Protein AF-A0A7V9G7G8-F1 (afdb_monomer_lite)

Sequence (79 aa):
MRVTVTTEFRYLATADGAVWSPSSLAYPFWSRYLAVFDQVRVVARVQSATRVPATYLRCDGDRVSFAPLPPYQGPFQYL

Structure (mmCIF, N/CA/C/O backbone):
data_AF-A0A7V9G7G8-F1
#
_entry.id   AF-A0A7V9G7G8-F1
#
loop_
_atom_site.group_PDB
_atom_site.id
_atom_site.type_symbol
_atom_site.label_atom_id
_atom_site.label_alt_id
_atom_site.label_comp_id
_atom_site.label_asym_id
_atom_site.label_entity_id
_atom_site.label_seq_id
_atom_site.pdbx_PDB_ins_code
_atom_site.Cartn_x
_atom_site.Cartn_y
_atom_site.Cartn_z
_atom_site.occupancy
_atom_site.B_iso_or_equiv
_atom_site.auth_seq_id
_atom_site.auth_comp_id
_atom_site.auth_asym_id
_atom_site.auth_atom_id
_atom_site.pdbx_PDB_model_num
ATOM 1 N N . MET A 1 1 ? -12.409 -2.364 14.484 1.00 94.31 1 MET A N 1
ATOM 2 C CA . MET A 1 1 ? -12.996 -2.277 13.132 1.00 94.31 1 MET A CA 1
ATOM 3 C C . MET A 1 1 ? -11.928 -1.978 12.077 1.00 94.31 1 MET A C 1
ATOM 5 O O . MET A 1 1 ? -11.096 -1.108 12.297 1.00 94.31 1 MET A O 1
ATOM 9 N N . ARG A 1 2 ? -11.961 -2.674 10.928 1.00 98.12 2 ARG A N 1
ATOM 10 C CA . ARG A 1 2 ? -11.058 -2.453 9.777 1.00 98.12 2 ARG A CA 1
ATOM 11 C C . ARG A 1 2 ? -11.799 -1.763 8.630 1.00 98.12 2 ARG A C 1
ATOM 13 O O . ARG A 1 2 ? -12.837 -2.270 8.213 1.00 98.12 2 ARG A O 1
ATOM 20 N N . VAL A 1 3 ? -11.233 -0.691 8.074 1.00 98.56 3 VAL A N 1
ATOM 21 C CA . VAL A 1 3 ? -11.738 -0.051 6.845 1.00 98.56 3 VAL A CA 1
ATOM 22 C C . VAL A 1 3 ? -11.015 -0.585 5.612 1.00 98.56 3 VAL A C 1
ATOM 24 O O . VAL A 1 3 ? -9.812 -0.845 5.652 1.00 98.56 3 VAL A O 1
ATOM 27 N N . THR A 1 4 ? -11.752 -0.753 4.513 1.00 98.62 4 THR A N 1
ATOM 28 C CA . THR A 1 4 ? -11.176 -1.052 3.196 1.00 98.62 4 THR A CA 1
ATOM 29 C C . THR A 1 4 ? -11.384 0.146 2.285 1.00 98.62 4 THR A C 1
ATOM 31 O O . THR A 1 4 ? -12.518 0.583 2.112 1.00 98.62 4 THR A O 1
ATOM 34 N N . VAL A 1 5 ? -10.301 0.675 1.719 1.00 98.25 5 VAL A N 1
ATOM 35 C CA . VAL A 1 5 ? -10.336 1.811 0.791 1.00 98.25 5 VAL A CA 1
ATOM 36 C C . VAL A 1 5 ? -9.844 1.343 -0.570 1.00 98.25 5 VAL A C 1
ATOM 38 O O . VAL A 1 5 ? -8.739 0.818 -0.681 1.00 98.25 5 VAL A O 1
ATOM 41 N N . THR A 1 6 ? -10.657 1.523 -1.606 1.00 98.12 6 THR A N 1
ATOM 42 C CA . THR A 1 6 ? -10.303 1.206 -2.995 1.00 98.12 6 THR A CA 1
ATOM 43 C C . THR A 1 6 ? -9.811 2.463 -3.704 1.00 98.12 6 THR A C 1
ATOM 45 O O . THR A 1 6 ? -10.458 3.507 -3.613 1.00 98.12 6 THR A O 1
ATOM 48 N N . THR A 1 7 ? -8.696 2.385 -4.426 1.00 95.62 7 THR A N 1
ATOM 49 C CA . THR A 1 7 ? -8.179 3.506 -5.224 1.00 95.62 7 THR A CA 1
ATOM 50 C C . THR A 1 7 ? -7.497 3.022 -6.498 1.00 95.62 7 THR A C 1
ATOM 52 O O . THR A 1 7 ? -6.826 1.993 -6.511 1.00 95.62 7 THR A O 1
ATOM 55 N N . GLU A 1 8 ? -7.618 3.810 -7.566 1.00 93.44 8 GLU A N 1
ATOM 56 C CA . GLU A 1 8 ? -6.909 3.579 -8.832 1.00 93.44 8 GLU A CA 1
ATOM 57 C C . GLU A 1 8 ? -5.463 4.102 -8.811 1.00 93.44 8 GLU A C 1
ATOM 59 O O . GLU A 1 8 ? -4.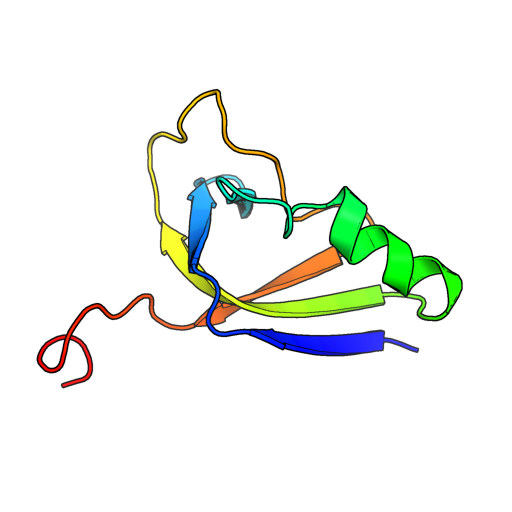740 3.988 -9.806 1.00 93.44 8 GLU A O 1
ATOM 64 N N . PHE A 1 9 ? -5.018 4.683 -7.690 1.00 95.00 9 PHE A N 1
ATOM 65 C CA . PHE A 1 9 ? -3.634 5.114 -7.539 1.00 95.00 9 PHE A CA 1
ATOM 66 C C . PHE A 1 9 ? -2.670 3.926 -7.679 1.00 95.00 9 PHE A C 1
ATOM 68 O O . PHE A 1 9 ? -2.950 2.812 -7.231 1.00 95.00 9 PHE A O 1
ATOM 75 N N . ARG A 1 10 ? -1.525 4.168 -8.326 1.00 94.12 10 ARG A N 1
ATOM 76 C CA . ARG A 1 10 ? -0.531 3.138 -8.642 1.00 94.12 10 ARG A CA 1
ATOM 77 C C . ARG A 1 10 ? 0.648 3.215 -7.686 1.00 94.12 10 ARG A C 1
ATOM 79 O O . ARG A 1 10 ? 1.259 4.269 -7.532 1.00 94.12 10 ARG A O 1
ATOM 86 N N . TYR A 1 11 ? 0.984 2.077 -7.105 1.00 96.81 11 TYR A N 1
ATOM 87 C CA . TYR A 1 11 ? 2.085 1.915 -6.170 1.00 96.81 11 TYR A CA 1
ATOM 88 C C . TYR A 1 11 ? 3.163 1.000 -6.741 1.00 96.81 11 TYR A C 1
ATOM 90 O O . TYR A 1 11 ? 2.902 0.192 -7.635 1.00 96.81 11 TYR A O 1
ATOM 98 N N . LEU A 1 12 ? 4.361 1.093 -6.174 1.00 97.50 12 LEU A N 1
ATOM 99 C CA . LEU A 1 12 ? 5.421 0.109 -6.362 1.00 97.50 12 LEU A CA 1
ATOM 100 C C . LEU A 1 12 ? 5.525 -0.778 -5.123 1.00 97.50 12 LEU A C 1
ATOM 102 O O . LEU A 1 12 ? 5.358 -0.280 -4.015 1.00 97.50 12 LEU A O 1
ATOM 106 N N . ALA A 1 13 ? 5.833 -2.060 -5.297 1.00 97.56 13 ALA A N 1
ATOM 107 C CA . ALA A 1 13 ? 6.197 -2.952 -4.200 1.00 97.56 13 ALA A CA 1
ATOM 108 C C . ALA A 1 13 ? 7.594 -3.531 -4.395 1.00 97.56 13 ALA A C 1
ATOM 110 O O . ALA A 1 13 ? 7.935 -3.997 -5.485 1.00 97.56 13 ALA A O 1
ATOM 111 N N . THR A 1 14 ? 8.383 -3.524 -3.329 1.00 97.69 14 THR A N 1
ATOM 112 C CA . THR A 1 14 ? 9.696 -4.174 -3.265 1.00 97.69 14 THR A CA 1
ATOM 113 C C . THR A 1 14 ? 9.570 -5.617 -2.768 1.00 97.69 14 THR A C 1
ATOM 115 O O . THR A 1 14 ? 8.527 -6.028 -2.263 1.00 97.69 14 THR A O 1
ATOM 118 N N . ALA A 1 15 ? 10.620 -6.425 -2.955 1.00 96.06 15 ALA A N 1
ATOM 119 C CA . ALA A 1 15 ? 10.604 -7.859 -2.628 1.00 96.06 15 ALA A CA 1
ATOM 120 C C . ALA A 1 15 ? 10.405 -8.161 -1.128 1.00 96.06 15 ALA A C 1
ATOM 122 O O . ALA A 1 15 ? 9.988 -9.257 -0.770 1.00 96.06 15 ALA A O 1
ATOM 123 N N . ASP A 1 16 ? 10.677 -7.184 -0.264 1.00 95.19 16 ASP A N 1
ATOM 124 C CA . ASP A 1 16 ? 10.416 -7.213 1.179 1.00 95.19 16 ASP A CA 1
ATOM 125 C C . ASP A 1 16 ? 8.946 -6.916 1.542 1.00 95.19 16 ASP A C 1
ATOM 127 O O . ASP A 1 16 ? 8.584 -6.930 2.716 1.00 95.19 16 ASP A O 1
ATOM 131 N N . GLY A 1 17 ? 8.094 -6.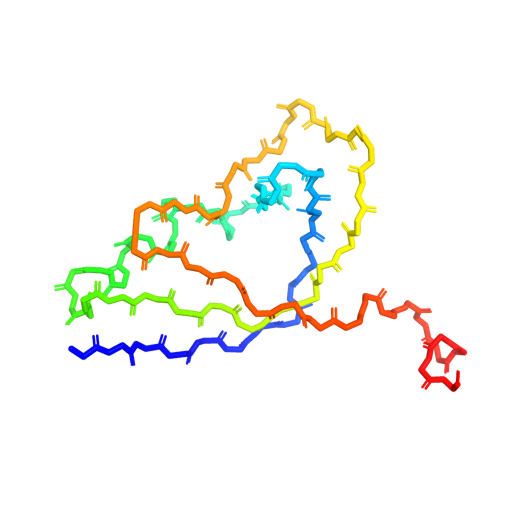645 0.548 1.00 93.31 17 GLY A N 1
ATOM 132 C CA . GLY A 1 17 ? 6.677 -6.339 0.730 1.00 93.31 17 GLY A CA 1
ATOM 133 C C . GLY A 1 17 ? 6.374 -4.871 1.039 1.00 93.31 17 GLY A C 1
ATOM 134 O O . GLY A 1 17 ? 5.198 -4.534 1.181 1.00 93.31 17 GLY A O 1
ATOM 135 N N . ALA A 1 18 ? 7.383 -3.991 1.112 1.00 97.31 18 ALA A N 1
ATOM 136 C CA . ALA A 1 18 ? 7.153 -2.562 1.314 1.00 97.31 18 ALA A CA 1
ATOM 137 C C . ALA A 1 18 ? 6.511 -1.923 0.074 1.00 97.31 18 ALA A C 1
ATOM 139 O O . ALA A 1 18 ? 6.846 -2.262 -1.065 1.00 97.31 18 ALA A O 1
ATOM 140 N N . VAL A 1 19 ? 5.587 -0.985 0.298 1.00 98.00 19 VAL A N 1
ATOM 141 C CA . VAL A 1 19 ? 4.795 -0.332 -0.751 1.00 98.00 19 VAL A CA 1
ATOM 142 C C . VAL A 1 19 ? 5.166 1.141 -0.837 1.00 98.00 19 VAL A C 1
ATOM 144 O O . VAL A 1 19 ? 5.303 1.814 0.179 1.00 98.00 19 VAL A O 1
ATOM 147 N N . TRP A 1 20 ? 5.303 1.671 -2.049 1.00 98.06 20 TRP A N 1
ATOM 148 C CA . TRP A 1 20 ? 5.900 2.977 -2.307 1.00 98.06 20 TRP A CA 1
ATOM 149 C C . TRP A 1 20 ? 5.079 3.792 -3.303 1.00 98.06 20 TRP A C 1
ATOM 151 O O . TRP A 1 20 ? 4.502 3.243 -4.244 1.00 98.06 20 TRP A O 1
ATOM 161 N N . SER A 1 21 ? 5.062 5.115 -3.139 1.00 95.50 21 SER A N 1
ATOM 162 C CA . SER A 1 21 ? 4.429 6.034 -4.090 1.00 95.50 21 SER A CA 1
ATOM 163 C C . SER A 1 21 ? 5.200 7.346 -4.250 1.00 95.50 21 SER A C 1
ATOM 165 O O . SER A 1 21 ? 5.885 7.763 -3.316 1.00 95.50 21 SER A O 1
ATOM 167 N N . PRO A 1 22 ? 5.057 8.037 -5.399 1.00 92.25 22 PRO A N 1
ATOM 168 C CA . PRO A 1 22 ? 5.625 9.370 -5.609 1.00 92.25 22 PRO A CA 1
ATOM 169 C C . PRO A 1 22 ? 4.791 10.502 -4.986 1.00 92.25 22 PRO A C 1
ATOM 171 O O . PRO A 1 22 ? 5.116 11.666 -5.196 1.00 92.25 22 PRO A O 1
ATOM 174 N N . SER A 1 23 ? 3.661 10.202 -4.333 1.00 86.25 23 SER A N 1
ATOM 175 C CA . SER A 1 23 ? 2.628 11.202 -4.035 1.00 86.25 23 SER A CA 1
ATOM 176 C C . SER A 1 23 ? 2.228 11.244 -2.562 1.00 86.25 23 SER A C 1
ATOM 178 O O . SER A 1 23 ? 2.748 10.511 -1.724 1.00 86.25 23 SER A O 1
ATOM 180 N N . SER A 1 24 ? 1.256 12.104 -2.258 1.00 87.81 24 SER A N 1
ATOM 181 C CA . SER A 1 24 ? 0.680 12.265 -0.927 1.00 87.81 24 SER A CA 1
ATOM 182 C C . SER A 1 24 ? -0.036 11.022 -0.394 1.00 87.81 24 SER A C 1
ATOM 184 O O . SER A 1 24 ? -0.230 10.947 0.813 1.00 87.81 24 SER A O 1
ATOM 186 N N . LEU A 1 25 ? -0.386 10.027 -1.222 1.00 94.06 25 LEU A N 1
ATOM 187 C CA . LEU A 1 25 ? -1.056 8.787 -0.787 1.00 94.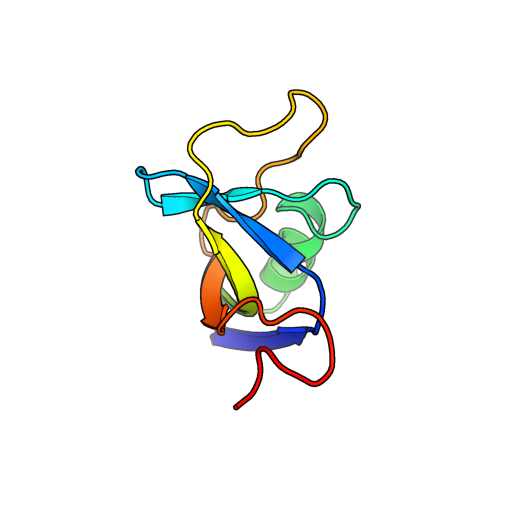06 25 LEU A CA 1
ATOM 188 C C . LEU A 1 25 ? -0.099 7.762 -0.136 1.00 94.06 25 LEU A C 1
ATOM 190 O O . LEU A 1 25 ? -0.230 6.550 -0.340 1.00 94.06 25 LEU A O 1
ATOM 194 N N . ALA A 1 26 ? 0.850 8.270 0.650 1.00 95.31 26 ALA A N 1
ATOM 195 C CA . ALA A 1 26 ? 1.823 7.538 1.450 1.00 95.31 26 ALA A CA 1
ATOM 196 C C . ALA A 1 26 ? 1.308 7.264 2.876 1.00 95.31 26 ALA A C 1
ATOM 198 O O . ALA A 1 26 ? 0.192 7.647 3.231 1.00 95.31 26 ALA A O 1
ATOM 199 N N . TYR A 1 27 ? 2.119 6.616 3.717 1.00 97.44 27 TYR A N 1
ATOM 200 C CA . TYR A 1 27 ? 1.704 6.176 5.051 1.00 97.44 27 TYR A CA 1
ATOM 201 C C . TYR A 1 27 ? 1.074 7.299 5.900 1.00 97.44 27 TYR A C 1
ATOM 203 O O . TYR A 1 27 ? -0.027 7.076 6.400 1.00 97.44 27 TYR A O 1
ATOM 211 N N . PRO A 1 28 ? 1.625 8.535 5.970 1.00 96.38 28 PRO A N 1
ATOM 212 C CA . PRO A 1 28 ? 1.005 9.623 6.736 1.00 96.38 28 PRO A CA 1
ATOM 213 C C . PRO A 1 28 ? -0.431 9.963 6.316 1.00 96.38 28 PRO A C 1
ATOM 215 O O . PRO A 1 28 ? -1.244 10.363 7.149 1.00 96.38 28 PRO A O 1
ATOM 218 N N . PHE A 1 29 ? -0.773 9.793 5.035 1.00 96.69 29 PHE A N 1
ATOM 219 C CA . PHE A 1 29 ? -2.142 9.987 4.565 1.00 96.69 29 PHE A CA 1
ATOM 220 C C . PHE A 1 29 ? -3.073 8.893 5.093 1.00 96.69 29 PHE A C 1
ATOM 222 O O . PHE A 1 29 ? -4.158 9.201 5.590 1.00 96.69 29 PHE A O 1
ATOM 229 N N . TRP A 1 30 ? -2.641 7.632 5.041 1.00 97.56 30 TRP A N 1
ATOM 230 C CA . TRP A 1 30 ? -3.426 6.494 5.523 1.00 97.56 30 TRP A CA 1
ATOM 231 C C . TRP A 1 30 ? -3.543 6.464 7.046 1.00 97.56 30 TRP A C 1
ATOM 233 O O . TRP A 1 30 ? -4.615 6.158 7.565 1.00 97.56 30 TRP A O 1
ATOM 243 N N . SER A 1 31 ? -2.500 6.869 7.773 1.00 96.88 31 SER A N 1
ATOM 244 C CA . SER A 1 31 ? -2.507 6.920 9.239 1.00 96.88 31 SER A CA 1
ATOM 245 C C . SER A 1 31 ? -3.599 7.828 9.803 1.00 96.88 31 SER A C 1
ATOM 247 O O . SER A 1 31 ? -4.064 7.599 10.913 1.00 96.88 31 SER A O 1
ATOM 249 N N . ARG A 1 32 ? -4.086 8.814 9.040 1.00 97.12 32 ARG A N 1
ATOM 250 C CA . ARG A 1 32 ? -5.228 9.645 9.453 1.00 97.12 32 ARG A CA 1
ATOM 251 C C . ARG A 1 32 ? -6.504 8.836 9.687 1.00 97.12 32 ARG A C 1
ATOM 253 O O . ARG A 1 32 ? -7.300 9.192 10.547 1.00 97.12 32 ARG A O 1
ATOM 260 N N . TYR A 1 33 ? -6.703 7.753 8.936 1.00 98.12 33 TYR A N 1
ATOM 261 C CA . TYR A 1 33 ? -7.855 6.865 9.108 1.00 98.12 33 TYR A CA 1
ATOM 262 C C . TYR A 1 33 ? -7.751 6.082 10.420 1.00 98.12 33 TYR A C 1
ATOM 264 O O . TYR A 1 33 ? -8.778 5.707 10.983 1.00 98.12 33 TYR A O 1
ATOM 272 N N . LEU A 1 34 ? -6.534 5.894 10.944 1.00 98.06 34 LEU A N 1
ATOM 273 C CA . LEU A 1 34 ? -6.305 5.201 12.211 1.00 98.06 34 LEU A CA 1
ATOM 274 C C . LEU A 1 34 ? -6.777 5.992 13.440 1.00 98.06 34 LEU A C 1
ATOM 276 O O . LEU A 1 34 ? -6.810 5.448 14.538 1.00 98.06 34 LEU A O 1
ATOM 280 N N . ALA A 1 35 ? -7.174 7.258 13.268 1.00 97.69 35 ALA A N 1
ATOM 281 C CA . ALA A 1 35 ? -7.851 8.023 14.314 1.00 97.69 35 ALA A CA 1
ATOM 282 C C . ALA A 1 35 ? -9.280 7.514 14.596 1.00 97.69 35 ALA A C 1
ATOM 284 O O . ALA A 1 35 ? -9.847 7.831 15.637 1.00 97.69 35 ALA A O 1
ATOM 285 N N . VAL A 1 36 ? -9.866 6.751 13.666 1.00 98.25 36 VAL A N 1
ATOM 286 C CA . VAL A 1 36 ? -11.249 6.245 13.745 1.00 98.25 36 VAL A CA 1
ATOM 287 C C . VAL A 1 36 ? -11.304 4.723 13.594 1.00 98.25 36 VAL A C 1
ATOM 289 O O . VAL A 1 36 ? -12.115 4.062 14.237 1.00 98.25 36 VAL A O 1
ATOM 292 N N . PHE A 1 37 ? -10.456 4.155 12.736 1.00 98.56 37 PHE A N 1
ATOM 293 C CA . PHE A 1 37 ? -10.408 2.724 12.452 1.00 98.56 37 PHE A CA 1
ATOM 294 C C . PHE A 1 37 ? -9.183 2.080 13.093 1.00 98.56 37 PHE A C 1
ATOM 296 O O . PHE A 1 37 ? -8.111 2.666 13.132 1.00 98.56 37 PHE A O 1
ATOM 303 N N . ASP A 1 38 ? -9.296 0.822 13.505 1.00 98.38 38 ASP A N 1
ATOM 304 C CA . ASP A 1 38 ? -8.149 0.116 14.084 1.00 98.38 38 ASP A CA 1
ATOM 305 C C . ASP A 1 38 ? -7.130 -0.277 13.014 1.00 98.38 38 ASP A C 1
ATOM 307 O O . ASP A 1 38 ? -5.952 -0.432 13.313 1.00 98.38 38 ASP A O 1
ATOM 311 N N . GLN A 1 39 ? -7.585 -0.484 11.774 1.00 98.56 39 GLN A N 1
ATOM 312 C CA . GLN A 1 39 ? -6.764 -0.925 10.648 1.00 98.56 39 GLN A CA 1
ATOM 313 C C . GLN A 1 39 ? -7.283 -0.367 9.324 1.00 98.56 39 GLN A C 1
ATOM 315 O O . GLN A 1 39 ? -8.496 -0.248 9.119 1.00 98.56 39 GLN A O 1
ATOM 320 N N . VAL A 1 40 ? -6.361 -0.141 8.391 1.00 98.69 40 VAL A N 1
ATOM 321 C CA . VAL A 1 40 ? -6.634 0.253 7.007 1.00 98.69 40 VAL A CA 1
ATOM 322 C C . VAL A 1 40 ? -6.147 -0.843 6.063 1.00 98.69 40 VAL A C 1
ATOM 324 O O . VAL A 1 40 ? -5.002 -1.296 6.139 1.00 98.69 40 VAL A O 1
ATOM 327 N N . ARG A 1 41 ? -7.015 -1.259 5.140 1.00 98.62 41 ARG A N 1
ATOM 328 C CA . ARG A 1 41 ? -6.652 -2.088 3.989 1.00 98.62 41 ARG A CA 1
ATOM 329 C C . ARG A 1 41 ? -6.869 -1.296 2.707 1.00 98.62 41 ARG A C 1
ATOM 331 O O . ARG A 1 41 ? -8.002 -0.956 2.381 1.00 98.62 41 ARG A O 1
ATOM 338 N N . VAL A 1 42 ? -5.799 -1.023 1.975 1.00 98.38 42 VAL A N 1
ATOM 339 C CA . VAL A 1 42 ? -5.850 -0.299 0.704 1.00 98.38 42 VAL A CA 1
ATOM 340 C C . VAL A 1 42 ? -5.889 -1.309 -0.436 1.00 98.38 42 VAL A C 1
ATOM 342 O O . VAL A 1 42 ? -4.978 -2.117 -0.578 1.00 98.38 42 VAL A O 1
ATOM 345 N N . VAL A 1 43 ? -6.943 -1.286 -1.245 1.00 98.44 43 VAL A N 1
ATOM 346 C CA . VAL A 1 43 ? -7.040 -2.074 -2.479 1.00 98.44 43 VAL A CA 1
ATOM 347 C C . VAL A 1 43 ? -6.636 -1.161 -3.628 1.00 98.44 43 VAL A C 1
ATOM 349 O O . VAL A 1 43 ? -7.339 -0.194 -3.923 1.00 98.44 43 VAL A O 1
ATOM 352 N N . ALA A 1 44 ? -5.483 -1.432 -4.234 1.00 97.12 44 ALA A N 1
ATOM 353 C CA . ALA A 1 44 ? -4.898 -0.559 -5.245 1.00 97.12 44 ALA A CA 1
ATOM 354 C C . ALA A 1 44 ? -4.014 -1.330 -6.219 1.00 97.12 44 ALA A C 1
ATOM 356 O O . ALA A 1 44 ? -3.636 -2.474 -5.973 1.00 97.12 44 ALA A O 1
ATOM 357 N N . ARG A 1 45 ? -3.644 -0.683 -7.322 1.00 95.81 45 ARG A N 1
ATOM 358 C CA . ARG A 1 45 ? -2.707 -1.247 -8.295 1.00 95.81 45 ARG A CA 1
ATOM 359 C C . ARG A 1 45 ? -1.300 -1.197 -7.736 1.00 95.81 45 ARG A C 1
ATOM 361 O O . ARG A 1 45 ? -0.817 -0.121 -7.390 1.00 95.81 45 ARG A O 1
ATOM 368 N N . VAL A 1 46 ? -0.638 -2.345 -7.686 1.00 96.81 46 VAL A N 1
ATOM 369 C CA . VAL A 1 46 ? 0.718 -2.449 -7.143 1.00 96.81 46 VAL A CA 1
ATOM 370 C C . VAL A 1 46 ? 1.595 -3.179 -8.147 1.00 96.81 46 VAL A C 1
ATOM 372 O O . VAL A 1 46 ? 1.311 -4.313 -8.523 1.00 96.81 46 VAL A O 1
ATOM 375 N N . GLN A 1 47 ? 2.654 -2.513 -8.595 1.00 95.88 47 GLN A N 1
ATOM 376 C CA . GLN A 1 47 ? 3.632 -3.063 -9.524 1.00 95.88 47 GLN A CA 1
ATOM 377 C C . GLN A 1 47 ? 4.894 -3.486 -8.774 1.00 95.88 47 GLN A C 1
ATOM 379 O O . GLN A 1 47 ? 5.474 -2.694 -8.036 1.00 95.88 47 GLN A O 1
ATOM 384 N N . SER A 1 48 ? 5.352 -4.720 -8.980 1.00 96.12 48 SER A N 1
ATOM 385 C CA . SER A 1 48 ? 6.636 -5.173 -8.440 1.00 96.12 48 SER A CA 1
ATOM 386 C C . SER A 1 48 ? 7.791 -4.367 -9.040 1.00 96.12 48 SER A C 1
ATOM 388 O O . SER A 1 48 ? 7.856 -4.171 -10.255 1.00 96.12 48 SER A O 1
ATOM 390 N N . ALA A 1 49 ? 8.715 -3.917 -8.195 1.00 96.00 49 ALA A N 1
ATOM 391 C CA . ALA A 1 49 ? 9.872 -3.129 -8.590 1.00 96.00 49 ALA A CA 1
ATOM 392 C C . ALA A 1 49 ? 11.130 -3.579 -7.839 1.00 96.00 49 ALA A C 1
ATOM 394 O O . ALA A 1 49 ? 11.130 -3.737 -6.620 1.00 96.00 49 ALA A O 1
ATOM 395 N N . THR A 1 50 ? 12.234 -3.740 -8.569 1.00 95.69 50 THR A N 1
ATOM 396 C CA . THR A 1 50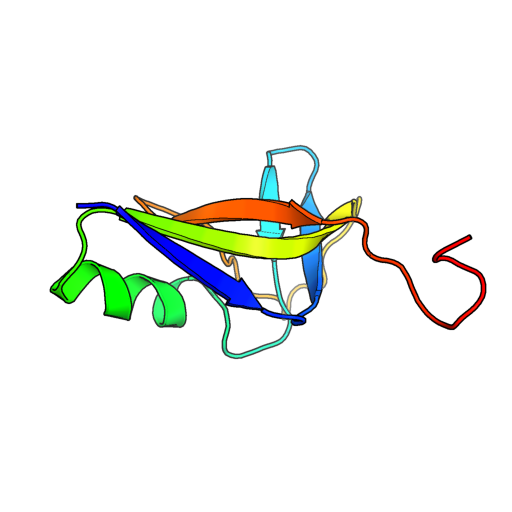 ? 13.552 -4.042 -7.981 1.00 95.69 50 THR A CA 1
ATOM 397 C C . THR A 1 50 ? 14.226 -2.794 -7.410 1.00 95.69 50 THR A C 1
ATOM 399 O O . THR A 1 50 ? 15.078 -2.892 -6.532 1.00 95.69 50 THR A O 1
ATOM 402 N N . ARG A 1 51 ? 13.870 -1.607 -7.916 1.00 93.44 51 ARG A N 1
ATOM 403 C CA . ARG A 1 51 ? 14.381 -0.315 -7.448 1.00 93.44 51 ARG A CA 1
ATOM 404 C C . ARG A 1 51 ? 13.236 0.672 -7.297 1.00 93.44 51 ARG A C 1
ATOM 406 O O . ARG A 1 51 ? 12.360 0.742 -8.156 1.00 93.44 51 ARG A O 1
ATOM 413 N N . VAL A 1 52 ? 13.295 1.455 -6.228 1.00 95.31 52 VAL A N 1
ATOM 414 C CA . VAL A 1 52 ? 12.347 2.527 -5.928 1.00 95.31 52 VAL A CA 1
ATOM 415 C C . VAL A 1 52 ? 13.097 3.858 -6.000 1.00 95.31 52 VAL A C 1
ATOM 417 O O . VAL A 1 52 ? 14.201 3.947 -5.456 1.00 95.31 52 VAL A O 1
ATOM 420 N N . PRO A 1 53 ? 12.562 4.888 -6.680 1.00 95.25 53 PRO A N 1
ATOM 421 C CA . PRO A 1 53 ? 13.188 6.205 -6.686 1.00 95.25 53 PRO A CA 1
ATOM 422 C C . PRO A 1 53 ? 13.303 6.775 -5.268 1.00 95.25 53 PRO A C 1
ATOM 424 O O . PRO A 1 53 ? 12.373 6.657 -4.478 1.00 95.25 53 PRO A O 1
ATOM 427 N N . ALA A 1 54 ? 14.410 7.454 -4.958 1.00 94.06 54 ALA A N 1
ATOM 428 C CA . ALA A 1 54 ? 14.667 7.993 -3.617 1.00 94.06 54 ALA A CA 1
ATOM 429 C C . ALA A 1 54 ? 13.625 9.026 -3.141 1.00 94.06 54 ALA A C 1
ATOM 431 O O . ALA A 1 54 ? 13.507 9.285 -1.949 1.00 94.06 54 ALA A O 1
ATOM 432 N N . THR A 1 55 ? 12.867 9.618 -4.066 1.00 95.06 55 THR A N 1
ATOM 433 C CA . THR A 1 55 ? 11.783 10.564 -3.773 1.00 95.06 55 THR A CA 1
ATOM 434 C C . THR A 1 55 ? 10.480 9.889 -3.345 1.00 95.06 55 THR A C 1
ATOM 436 O O . THR A 1 55 ? 9.552 10.582 -2.933 1.00 95.06 55 THR A O 1
ATOM 439 N N . TYR A 1 56 ? 10.370 8.564 -3.470 1.00 96.44 56 TYR A N 1
ATOM 440 C CA . TYR A 1 56 ? 9.148 7.851 -3.123 1.00 96.44 56 TYR A CA 1
ATOM 441 C C . TYR A 1 56 ? 9.039 7.674 -1.616 1.00 96.44 56 TYR A C 1
ATOM 443 O O . TYR A 1 56 ? 10.012 7.413 -0.911 1.00 96.44 56 TYR A O 1
ATOM 451 N N . LEU A 1 57 ? 7.806 7.755 -1.138 1.00 97.00 57 LEU A N 1
ATOM 452 C CA . LEU A 1 57 ? 7.474 7.593 0.263 1.00 97.00 57 LEU A CA 1
ATOM 453 C C . LEU A 1 57 ? 6.856 6.219 0.497 1.00 97.00 57 LEU A C 1
ATOM 455 O O . LEU A 1 57 ? 6.069 5.722 -0.318 1.00 97.00 57 LEU A O 1
ATOM 459 N N . ARG A 1 58 ? 7.195 5.621 1.640 1.00 96.75 58 ARG A N 1
ATOM 460 C CA . ARG A 1 58 ? 6.605 4.359 2.083 1.00 96.75 58 ARG A CA 1
ATOM 461 C C . ARG A 1 58 ? 5.118 4.550 2.402 1.00 96.75 58 ARG A C 1
ATOM 463 O O . ARG A 1 58 ? 4.721 5.552 2.998 1.00 96.75 58 ARG A O 1
ATOM 470 N N . CYS A 1 59 ? 4.294 3.613 1.952 1.00 97.75 59 CYS A N 1
ATOM 471 C CA . CYS A 1 59 ? 2.834 3.692 1.941 1.00 97.75 59 CYS A CA 1
ATOM 472 C C . CYS A 1 59 ? 2.181 2.735 2.937 1.00 97.75 59 CYS A C 1
ATOM 474 O O . CYS A 1 59 ? 1.142 3.067 3.504 1.00 97.75 59 CYS A O 1
ATOM 476 N N . ASP A 1 60 ? 2.783 1.566 3.138 1.00 97.25 60 ASP A N 1
ATOM 477 C CA . ASP A 1 60 ? 2.435 0.609 4.183 1.00 97.25 60 ASP A CA 1
ATOM 478 C C . ASP A 1 60 ? 3.074 0.992 5.527 1.00 97.25 60 ASP A C 1
ATOM 480 O O . ASP A 1 60 ? 3.973 1.833 5.600 1.00 97.25 60 ASP A O 1
ATOM 484 N N . GLY A 1 61 ? 2.611 0.364 6.603 1.00 96.38 61 GLY A N 1
ATOM 485 C CA . GLY A 1 61 ? 3.169 0.555 7.937 1.00 96.38 61 GLY A CA 1
ATOM 486 C C . GLY A 1 61 ? 2.292 -0.072 9.010 1.00 96.38 61 GLY A C 1
ATOM 487 O O . GLY A 1 61 ? 1.457 -0.931 8.718 1.00 96.38 61 GLY A O 1
ATOM 488 N N . ASP A 1 62 ? 2.468 0.361 10.259 1.00 97.31 62 ASP A N 1
ATOM 489 C CA . ASP A 1 62 ? 1.665 -0.157 11.366 1.00 97.31 62 ASP A CA 1
ATOM 490 C C . ASP A 1 62 ? 0.167 -0.005 11.068 1.00 97.31 62 ASP A C 1
ATOM 492 O O . ASP A 1 62 ? -0.323 1.081 10.756 1.00 97.31 62 ASP A O 1
ATOM 496 N N . ARG A 1 63 ? -0.555 -1.129 11.117 1.00 98.38 63 ARG A N 1
ATOM 497 C CA . ARG A 1 63 ? -2.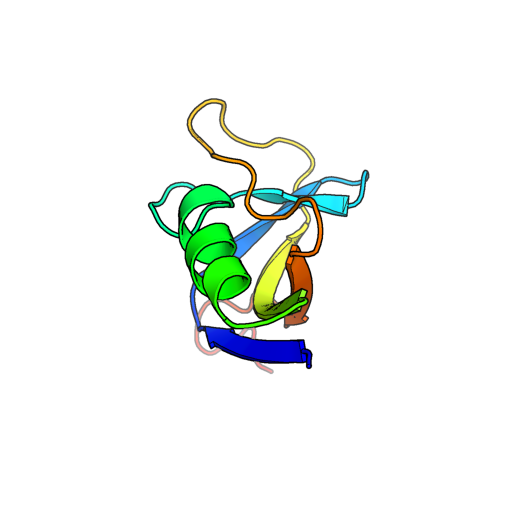007 -1.216 10.881 1.00 98.38 63 ARG A CA 1
ATOM 498 C C . ARG A 1 63 ? -2.486 -0.689 9.513 1.00 98.38 63 ARG A C 1
ATOM 500 O O . ARG A 1 63 ? -3.696 -0.579 9.304 1.00 98.38 63 ARG A O 1
ATOM 507 N N . VAL A 1 64 ? -1.585 -0.451 8.553 1.00 98.44 64 VAL A N 1
ATOM 508 C CA . VAL A 1 64 ? -1.894 -0.084 7.158 1.00 98.44 64 VAL A CA 1
ATOM 509 C C . VAL A 1 64 ? -1.331 -1.148 6.219 1.00 98.44 64 VAL A C 1
ATOM 511 O O . VAL A 1 64 ? -0.121 -1.311 6.093 1.00 98.44 64 VAL A O 1
ATOM 514 N N . SER A 1 65 ? -2.222 -1.859 5.531 1.00 98.38 65 SER A N 1
ATOM 515 C CA . SER A 1 65 ? -1.887 -2.971 4.630 1.00 98.38 65 SER A CA 1
ATOM 516 C C . SER A 1 65 ? -2.408 -2.736 3.216 1.00 98.38 65 SER A C 1
ATOM 518 O O . SER A 1 65 ? -3.390 -2.018 3.023 1.00 98.38 65 SER A O 1
ATOM 520 N N . PHE A 1 66 ? -1.788 -3.384 2.229 1.00 98.25 66 PHE A N 1
ATOM 521 C CA . PHE A 1 66 ? -2.196 -3.309 0.826 1.00 98.25 66 PHE A CA 1
ATOM 522 C C . PHE A 1 66 ? -2.718 -4.657 0.321 1.00 98.25 66 PHE A C 1
ATOM 524 O O . PHE A 1 66 ? -2.165 -5.714 0.616 1.00 98.25 66 PHE A O 1
ATOM 531 N N . ALA A 1 67 ? -3.798 -4.614 -0.455 1.00 97.94 67 ALA A N 1
ATOM 532 C CA . ALA A 1 67 ? -4.299 -5.717 -1.259 1.00 97.94 67 ALA A CA 1
ATOM 533 C C . ALA A 1 67 ? -4.047 -5.372 -2.738 1.00 97.94 67 ALA A C 1
ATOM 535 O O . ALA A 1 67 ? -4.731 -4.497 -3.278 1.00 97.94 67 ALA A O 1
ATOM 536 N N . PRO A 1 68 ? -3.041 -5.990 -3.377 1.00 96.88 68 PRO A N 1
ATOM 537 C CA . PRO A 1 68 ? -2.613 -5.591 -4.707 1.00 96.88 68 PRO A CA 1
ATOM 538 C C . PRO A 1 68 ? -3.614 -6.028 -5.781 1.00 96.88 68 PRO A C 1
ATOM 540 O O . PRO A 1 68 ? -4.105 -7.155 -5.778 1.00 96.88 68 PRO A O 1
ATOM 543 N N . LEU A 1 69 ? -3.867 -5.132 -6.729 1.00 95.38 69 LEU A N 1
ATOM 544 C CA . LEU A 1 69 ? -4.522 -5.402 -8.004 1.00 95.38 69 LEU A CA 1
ATOM 545 C C . LEU A 1 69 ? -3.486 -5.391 -9.139 1.00 95.38 69 LEU A C 1
ATOM 547 O O . LEU A 1 69 ? -2.497 -4.652 -9.040 1.00 95.38 69 LEU A O 1
ATOM 551 N N . PRO A 1 70 ? -3.7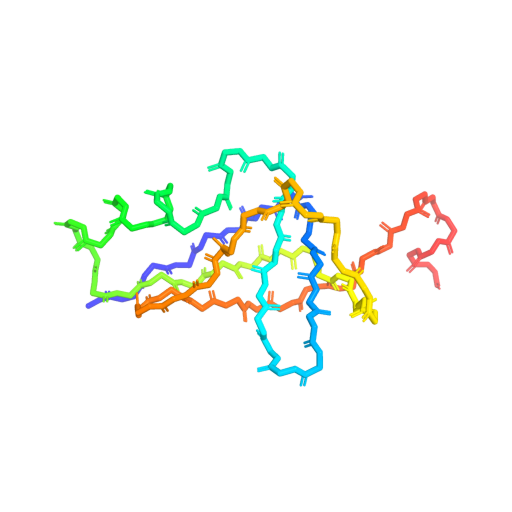25 -6.129 -10.243 1.00 92.06 70 PRO A N 1
ATOM 552 C CA . PRO A 1 70 ? -2.868 -6.085 -11.423 1.00 92.06 70 PRO A CA 1
ATOM 553 C C . PRO A 1 70 ? -2.641 -4.645 -11.924 1.00 92.06 70 PRO A C 1
ATOM 555 O O . PRO A 1 70 ? -3.608 -3.894 -12.124 1.00 92.06 70 PRO A O 1
ATOM 558 N N . PRO A 1 71 ? -1.385 -4.221 -12.151 1.00 89.94 71 PRO A N 1
ATOM 559 C CA . PRO A 1 71 ? -1.053 -2.849 -12.522 1.00 89.94 71 PRO A CA 1
ATOM 560 C C . PRO A 1 71 ? -1.179 -2.609 -14.034 1.00 89.94 71 PRO A C 1
ATOM 562 O O . PRO A 1 71 ? -0.285 -2.020 -14.636 1.00 89.94 71 PRO A O 1
ATOM 565 N N . TYR A 1 72 ? -2.272 -3.056 -14.660 1.00 86.56 72 TYR A N 1
ATOM 566 C CA . TYR A 1 72 ? -2.438 -2.912 -16.106 1.00 86.56 72 TYR A CA 1
ATOM 567 C C . TYR A 1 72 ? -2.379 -1.438 -16.553 1.00 86.56 72 TYR A C 1
ATOM 569 O O . TYR A 1 72 ? -2.879 -0.519 -15.886 1.00 86.56 72 TYR A O 1
ATOM 577 N N . GLN A 1 73 ? -1.756 -1.218 -17.707 1.00 82.88 73 GLN A N 1
ATOM 578 C CA . GLN A 1 73 ? -1.589 0.066 -18.374 1.00 82.88 73 GLN A CA 1
ATOM 579 C C . GLN A 1 73 ? -2.106 -0.018 -19.812 1.00 82.88 73 GLN A C 1
ATOM 581 O O . GLN A 1 73 ? -1.632 -0.808 -20.627 1.00 82.88 73 GLN A O 1
ATOM 586 N N . GLY A 1 74 ? -3.073 0.844 -20.124 1.00 82.81 74 GLY A N 1
ATOM 587 C CA . GLY A 1 74 ? -3.702 0.894 -21.440 1.00 82.81 74 GLY A CA 1
ATOM 588 C C . GLY A 1 74 ? -4.713 -0.237 -21.690 1.00 82.81 74 GLY A C 1
ATOM 589 O O . GLY A 1 74 ? -4.900 -1.112 -20.844 1.00 82.81 74 GLY A O 1
ATOM 590 N N . PRO A 1 75 ? -5.388 -0.206 -22.852 1.00 79.62 75 PRO A N 1
ATOM 591 C CA . PRO A 1 75 ? -6.492 -1.115 -23.170 1.00 79.62 75 PRO A CA 1
ATOM 592 C C . PRO A 1 75 ? -6.055 -2.572 -23.386 1.00 79.62 75 PRO A C 1
ATOM 594 O O . PRO A 1 75 ? -6.870 -3.474 -23.248 1.00 79.62 75 PRO A O 1
ATOM 597 N N . PHE A 1 76 ? -4.780 -2.814 -23.702 1.00 83.62 76 PHE A N 1
ATOM 598 C CA . PHE A 1 76 ? -4.290 -4.147 -24.070 1.00 83.62 76 PHE A CA 1
ATOM 599 C C . PHE A 1 76 ? -3.787 -4.985 -22.893 1.00 83.62 76 PHE A C 1
ATOM 601 O O . PHE A 1 76 ? -3.752 -6.199 -23.001 1.00 83.62 76 PHE A O 1
ATOM 608 N N . GLN A 1 77 ? -3.408 -4.368 -21.771 1.00 82.31 77 GLN A N 1
ATOM 609 C CA . GLN A 1 77 ? -2.906 -5.104 -20.600 1.00 82.31 77 GLN A CA 1
ATOM 610 C C . GLN A 1 77 ? -4.025 -5.639 -19.689 1.00 82.31 77 GLN A C 1
ATOM 612 O O . GLN A 1 77 ? -3.740 -6.262 -18.670 1.00 82.31 77 GLN A O 1
ATOM 617 N N . TYR A 1 78 ? -5.286 -5.341 -20.010 1.00 69.75 78 TYR A N 1
ATOM 618 C CA . TYR A 1 78 ? -6.448 -5.917 -19.330 1.00 69.75 78 TYR A CA 1
ATOM 619 C C . TYR A 1 78 ? -6.851 -7.289 -19.905 1.00 69.75 78 TYR A C 1
ATOM 621 O O . TYR A 1 78 ? -7.544 -8.039 -19.220 1.00 69.75 78 TYR A O 1
ATOM 629 N N . LEU A 1 79 ? -6.442 -7.586 -21.144 1.00 67.56 79 LEU A N 1
ATOM 630 C CA . LEU A 1 79 ? -6.806 -8.793 -21.891 1.00 67.56 79 LEU A CA 1
ATOM 631 C C . LEU A 1 79 ? -5.928 -9.996 -21.529 1.00 67.56 79 LEU A C 1
ATOM 633 O O . LEU A 1 79 ? -4.718 -9.790 -21.280 1.00 67.56 79 LEU A O 1
#

Secondary structure (DSSP, 8-state):
-EEEEEEEEEEEE-TTS-EEESSS-SHHHHHGGGGT-SEEEEEEEEEE-S---TTPEE--BTTEEEEEE----STTTT-

pLDDT: mean 94.59, std 5.96, range [67.56, 98.69]

Radius of gyration: 12.77 Å; chains: 1; bounding box: 28×21×38 Å

Foldseek 3Di:
DEDEAEDADEWEAEPVGWIKDLDPLACVVVVVCVVPHVAYEYEYAYHYDNDDPPNIHTHDDVRYYYDHDHNDDDDPSVD